Protein AF-A0A3D3ZJM9-F1 (afdb_monomer_lite)

Sequence (90 aa):
MVIFLLALIGTLIVMAILTIGRLGFGRREAFNQRKFVNWFAAFFVLNYIICLLILYTSEPALTGPFWGWQWLLWPLVISSIANLFAFARP

pLDDT: mean 75.38, std 12.36, range [41.5, 90.5]

Foldseek 3Di:
DVQLVQLLVLLVVLLVVLVCVCVVPVPPDDDDPVVVVVLSVVLSVVSSVQSSVCCVVPPPPPDPDPVHSVSSVVSNVVVVVVSVVVVVDD

Structure (mmCIF, N/CA/C/O backbon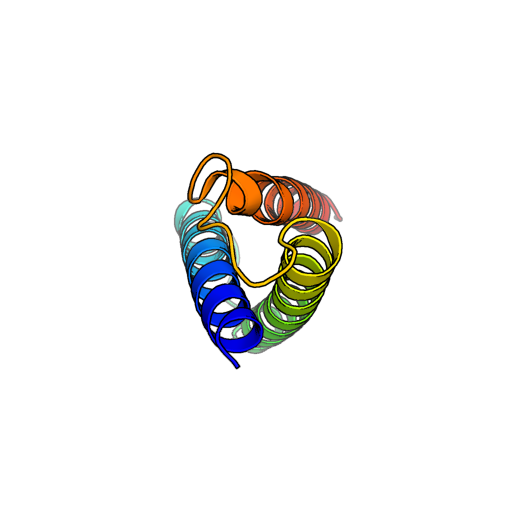e):
data_AF-A0A3D3ZJM9-F1
#
_entry.id   AF-A0A3D3ZJM9-F1
#
loop_
_atom_site.group_PDB
_atom_site.id
_atom_site.type_symbol
_atom_site.label_atom_id
_atom_site.label_alt_id
_atom_site.label_comp_id
_atom_site.label_asym_id
_atom_site.label_entity_id
_atom_site.label_seq_id
_atom_site.pdbx_PDB_ins_code
_atom_site.Cartn_x
_atom_site.Cartn_y
_atom_site.Cartn_z
_atom_site.occupancy
_atom_site.B_iso_or_equiv
_atom_site.auth_seq_id
_atom_site.auth_comp_id
_atom_site.auth_asym_id
_atom_site.auth_atom_id
_atom_site.pdbx_PDB_model_num
ATOM 1 N N . MET A 1 1 ? 2.035 -7.229 -18.657 1.00 60.03 1 MET A N 1
ATOM 2 C CA . MET A 1 1 ? 1.395 -8.118 -17.655 1.00 60.03 1 MET A CA 1
ATOM 3 C C . MET A 1 1 ? 2.161 -8.170 -16.328 1.00 60.03 1 MET A C 1
ATOM 5 O O . MET A 1 1 ? 1.508 -8.213 -15.298 1.00 60.03 1 MET A O 1
ATOM 9 N N . VAL A 1 2 ? 3.498 -8.052 -16.315 1.00 74.56 2 VAL A N 1
ATOM 10 C CA . VAL A 1 2 ? 4.301 -7.955 -15.072 1.00 74.56 2 VAL A CA 1
ATOM 11 C C . VAL A 1 2 ? 4.008 -6.681 -14.261 1.00 74.56 2 VAL A C 1
ATOM 13 O O . VAL A 1 2 ? 3.880 -6.761 -13.048 1.00 74.56 2 VAL A O 1
ATOM 16 N N . ILE A 1 3 ? 3.805 -5.532 -14.921 1.00 76.44 3 ILE A N 1
ATOM 17 C CA . ILE A 1 3 ? 3.580 -4.226 -14.264 1.00 76.44 3 ILE A CA 1
ATOM 18 C C . ILE A 1 3 ? 2.354 -4.232 -13.334 1.00 76.44 3 ILE A C 1
ATOM 20 O O . ILE A 1 3 ? 2.443 -3.766 -12.204 1.00 76.44 3 ILE A O 1
ATOM 24 N N . PHE A 1 4 ? 1.227 -4.809 -13.767 1.00 80.00 4 PHE A N 1
ATOM 25 C CA . PHE A 1 4 ? 0.020 -4.908 -12.934 1.00 80.00 4 PHE A CA 1
ATOM 26 C C . PHE A 1 4 ? 0.243 -5.776 -11.690 1.00 80.00 4 PHE A C 1
ATOM 28 O O . PHE A 1 4 ? -0.208 -5.434 -10.600 1.00 80.00 4 PHE A O 1
ATOM 35 N N . LEU A 1 5 ? 0.968 -6.886 -11.845 1.00 82.06 5 LEU A N 1
ATOM 36 C CA . LEU A 1 5 ? 1.259 -7.808 -10.751 1.00 82.06 5 LEU A CA 1
ATOM 37 C C . LEU A 1 5 ? 2.263 -7.193 -9.763 1.00 82.06 5 LEU A C 1
ATOM 39 O O . LEU A 1 5 ? 2.072 -7.287 -8.554 1.00 82.06 5 LEU A O 1
ATOM 43 N N . LEU A 1 6 ? 3.280 -6.488 -10.265 1.00 80.25 6 LEU A N 1
ATOM 44 C CA . LEU A 1 6 ? 4.253 -5.770 -9.444 1.00 80.25 6 LEU A CA 1
ATOM 45 C C . LEU A 1 6 ? 3.598 -4.606 -8.679 1.00 80.25 6 LEU A C 1
ATOM 47 O O . LEU A 1 6 ? 3.847 -4.435 -7.487 1.00 80.25 6 LEU A O 1
ATOM 51 N N . ALA A 1 7 ? 2.695 -3.864 -9.332 1.00 82.94 7 ALA A N 1
ATOM 52 C CA . ALA A 1 7 ? 1.890 -2.824 -8.695 1.00 82.94 7 ALA A CA 1
ATOM 53 C C . ALA A 1 7 ? 1.006 -3.397 -7.581 1.00 82.94 7 ALA A C 1
ATOM 55 O O . ALA A 1 7 ? 0.906 -2.802 -6.507 1.00 82.94 7 ALA A O 1
ATOM 56 N N . LEU A 1 8 ? 0.397 -4.567 -7.808 1.00 86.75 8 LEU A N 1
ATOM 57 C CA . LEU A 1 8 ? -0.415 -5.254 -6.806 1.00 86.75 8 LEU A CA 1
ATOM 58 C C . LEU A 1 8 ? 0.427 -5.656 -5.588 1.00 86.75 8 LEU A C 1
ATOM 60 O O . LEU A 1 8 ? 0.039 -5.355 -4.462 1.00 86.75 8 LEU A O 1
ATOM 64 N N . ILE A 1 9 ? 1.593 -6.277 -5.800 1.00 86.06 9 ILE A N 1
ATOM 65 C CA . ILE A 1 9 ? 2.509 -6.654 -4.710 1.00 86.06 9 ILE A CA 1
ATOM 66 C C . ILE A 1 9 ? 2.946 -5.413 -3.927 1.00 86.06 9 ILE A C 1
ATOM 68 O O . ILE A 1 9 ? 2.878 -5.404 -2.699 1.00 86.06 9 ILE A O 1
ATOM 72 N N . GLY A 1 10 ? 3.337 -4.347 -4.625 1.00 84.69 10 GLY A N 1
ATOM 73 C CA . GLY A 1 10 ? 3.738 -3.097 -3.991 1.00 84.69 10 GLY A CA 1
ATOM 74 C C . GLY A 1 10 ? 2.640 -2.476 -3.136 1.00 84.69 10 GLY A C 1
ATOM 75 O O . GLY A 1 10 ? 2.864 -2.098 -1.985 1.00 84.69 10 GLY A O 1
ATOM 76 N N . THR A 1 11 ? 1.420 -2.466 -3.666 1.00 87.94 11 THR A N 1
ATOM 77 C CA . THR A 1 11 ? 0.232 -1.996 -2.949 1.00 87.94 11 THR A CA 1
ATOM 78 C C . THR A 1 11 ? -0.024 -2.826 -1.697 1.00 87.94 11 THR A C 1
ATOM 80 O O . THR A 1 11 ? -0.279 -2.262 -0.637 1.00 87.94 11 THR A O 1
ATOM 83 N N . LEU A 1 12 ? 0.078 -4.156 -1.782 1.00 89.19 12 LEU A N 1
ATOM 84 C CA . LEU A 1 12 ? -0.116 -5.042 -0.633 1.00 89.19 12 LEU A CA 1
ATOM 85 C C . LEU A 1 12 ? 0.916 -4.787 0.472 1.00 89.19 12 LEU A C 1
ATOM 87 O O . LEU A 1 12 ? 0.539 -4.741 1.642 1.00 89.19 12 LEU A O 1
ATOM 91 N N . ILE A 1 13 ? 2.185 -4.562 0.117 1.00 87.38 13 ILE A N 1
ATOM 92 C CA . ILE A 1 13 ? 3.246 -4.220 1.078 1.00 87.38 13 ILE A CA 1
ATOM 93 C C . ILE A 1 13 ? 2.921 -2.902 1.789 1.00 87.38 13 ILE A C 1
ATOM 95 O O . ILE A 1 13 ? 2.932 -2.840 3.020 1.00 87.38 13 ILE A O 1
ATOM 99 N N . VAL A 1 14 ? 2.580 -1.856 1.028 1.00 87.06 14 VAL A N 1
ATOM 100 C CA . VAL A 1 14 ? 2.233 -0.543 1.591 1.00 87.06 14 VAL A CA 1
ATOM 101 C C . VAL A 1 14 ? 1.013 -0.651 2.508 1.00 87.06 14 VAL A C 1
ATOM 103 O O . VAL A 1 14 ? 1.030 -0.149 3.632 1.00 87.06 14 VAL A O 1
ATOM 106 N N . MET A 1 15 ? -0.023 -1.368 2.076 1.00 88.56 15 MET A N 1
ATOM 107 C CA . MET A 1 15 ? -1.237 -1.572 2.863 1.00 88.56 15 MET A CA 1
ATOM 108 C C . MET A 1 15 ? -0.987 -2.383 4.134 1.00 88.56 15 MET A C 1
ATOM 110 O O . MET A 1 15 ? -1.571 -2.061 5.170 1.00 88.56 15 MET A O 1
ATOM 114 N N . ALA A 1 16 ? -0.107 -3.387 4.100 1.00 87.25 16 ALA A N 1
ATOM 115 C CA . ALA A 1 16 ? 0.286 -4.136 5.290 1.00 87.25 16 ALA A CA 1
ATOM 116 C C . ALA A 1 16 ? 0.953 -3.216 6.324 1.00 87.25 16 ALA A C 1
ATOM 118 O O . ALA A 1 16 ? 0.548 -3.209 7.487 1.00 87.25 16 ALA A O 1
ATOM 119 N N . ILE A 1 17 ? 1.896 -2.369 5.897 1.00 86.38 17 ILE A N 1
ATOM 120 C CA . ILE A 1 17 ? 2.588 -1.423 6.784 1.00 86.38 17 ILE A CA 1
ATOM 121 C C . ILE A 1 17 ? 1.613 -0.389 7.360 1.00 86.38 17 ILE A C 1
ATOM 123 O O . ILE A 1 17 ? 1.608 -0.159 8.570 1.00 86.38 17 ILE A O 1
ATOM 127 N N . LEU A 1 18 ? 0.740 0.196 6.533 1.00 84.06 18 LEU A N 1
ATOM 128 C CA . LEU A 1 18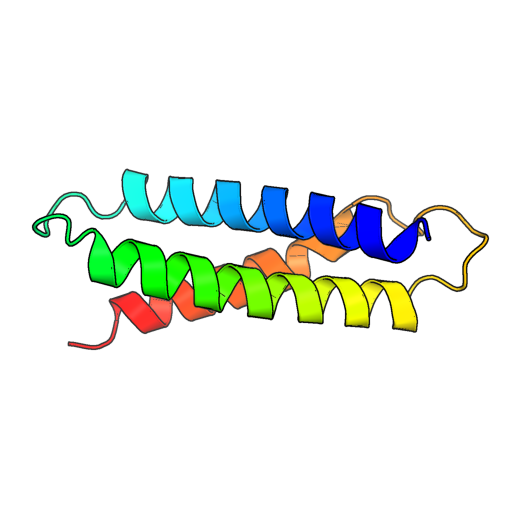 ? -0.267 1.159 6.994 1.00 84.06 18 LEU A CA 1
ATOM 129 C C . LEU A 1 18 ? -1.253 0.528 7.979 1.00 84.06 18 LEU A C 1
ATOM 131 O O . LEU A 1 18 ? -1.642 1.161 8.960 1.00 84.06 18 LEU A O 1
ATOM 135 N N . THR A 1 19 ? -1.650 -0.721 7.737 1.00 83.25 19 THR A N 1
ATOM 136 C CA . THR A 1 19 ? -2.560 -1.457 8.621 1.00 83.25 19 THR A CA 1
ATOM 137 C C . THR A 1 19 ? -1.895 -1.752 9.964 1.00 83.25 19 THR A C 1
ATOM 139 O O . THR A 1 19 ? -2.513 -1.525 11.003 1.00 83.25 19 THR A O 1
ATOM 142 N N . ILE A 1 20 ? -0.624 -2.172 9.961 1.00 82.62 20 ILE A N 1
ATOM 143 C CA . ILE A 1 20 ? 0.169 -2.368 11.184 1.00 82.62 20 ILE A CA 1
ATOM 144 C C . ILE A 1 20 ? 0.319 -1.047 11.940 1.00 82.62 20 ILE A C 1
ATOM 146 O O . ILE A 1 20 ? 0.066 -1.012 13.140 1.00 82.62 20 ILE A O 1
ATOM 150 N N . GLY A 1 21 ? 0.658 0.053 11.260 1.00 78.00 21 GLY A N 1
ATOM 151 C CA . GLY A 1 21 ? 0.742 1.374 11.885 1.00 78.00 21 GLY A CA 1
ATOM 152 C C . GLY A 1 21 ? -0.590 1.801 12.507 1.00 78.00 21 GLY A C 1
ATOM 153 O O . GLY A 1 21 ? -0.644 2.241 13.653 1.00 78.00 21 GLY A O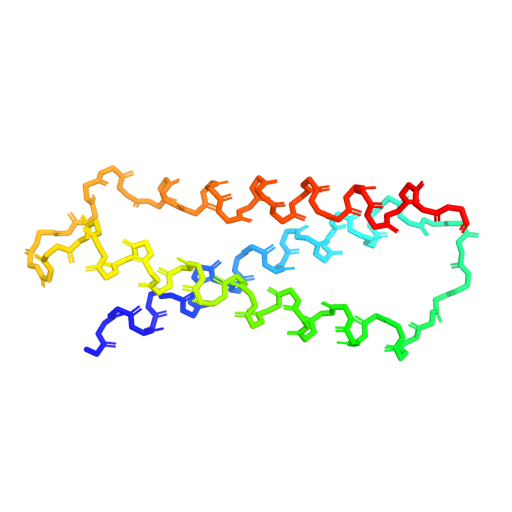 1
ATOM 154 N N . ARG A 1 22 ? -1.701 1.594 11.797 1.00 75.75 22 ARG A N 1
ATOM 155 C CA . ARG A 1 22 ? -3.033 1.956 12.291 1.00 75.75 22 ARG A CA 1
ATOM 156 C C . ARG A 1 22 ? -3.471 1.125 13.499 1.00 75.75 22 ARG A C 1
ATOM 158 O O . ARG A 1 22 ? -4.037 1.682 14.436 1.00 75.75 22 ARG A O 1
ATOM 165 N N . LEU A 1 23 ? -3.207 -0.182 13.493 1.00 75.44 23 LEU A N 1
ATOM 166 C CA . LEU A 1 23 ? -3.546 -1.085 14.599 1.00 75.44 23 LEU A CA 1
ATOM 167 C C . LEU A 1 23 ? -2.582 -0.948 15.790 1.00 75.44 23 LEU A C 1
ATOM 169 O O . LEU A 1 23 ? -3.006 -1.088 16.934 1.00 75.44 23 LEU A O 1
ATOM 173 N N . GLY A 1 24 ? -1.306 -0.648 15.533 1.00 69.25 24 GLY A N 1
ATOM 174 C CA . GLY A 1 24 ? -0.268 -0.485 16.551 1.00 69.25 24 GLY A CA 1
ATOM 175 C C . GLY A 1 24 ? -0.372 0.827 17.332 1.00 69.25 24 GLY A C 1
ATOM 176 O O . GLY A 1 24 ? -0.182 0.822 18.546 1.00 69.25 24 GLY A O 1
ATOM 177 N N . PHE A 1 25 ? -0.723 1.938 16.671 1.00 65.50 25 PHE A N 1
ATOM 178 C CA . PHE A 1 25 ? -0.798 3.263 17.305 1.00 65.50 25 PHE A CA 1
ATOM 179 C C . PHE A 1 25 ? -2.220 3.681 17.742 1.00 65.50 25 PHE A C 1
ATOM 181 O O . PHE A 1 25 ? -2.365 4.531 18.617 1.00 65.50 25 PHE A O 1
ATOM 188 N N . GLY A 1 26 ? -3.287 3.082 17.196 1.00 59.66 26 GLY A N 1
ATOM 189 C CA . GLY A 1 26 ? -4.678 3.547 17.359 1.00 59.66 26 GLY A CA 1
ATOM 190 C C . GLY A 1 26 ? -5.435 3.096 18.619 1.00 59.66 26 GLY A C 1
ATOM 191 O O . GLY A 1 26 ? -6.663 3.052 18.610 1.00 59.66 26 GLY A O 1
ATOM 192 N N . ARG A 1 27 ? -4.758 2.722 19.710 1.00 55.03 27 ARG A N 1
ATOM 193 C CA . ARG A 1 27 ? -5.358 1.928 20.803 1.00 55.03 27 ARG A CA 1
ATOM 194 C C . ARG A 1 27 ? -6.299 2.676 21.779 1.00 55.03 27 ARG A C 1
ATOM 196 O O . ARG A 1 27 ? -6.493 2.197 22.893 1.00 55.03 27 ARG A O 1
ATOM 203 N N . ARG A 1 28 ? -6.888 3.822 21.404 1.00 57.66 28 ARG A N 1
ATOM 204 C CA . ARG A 1 28 ? -7.821 4.590 22.268 1.00 57.66 28 ARG A CA 1
ATOM 205 C C . ARG A 1 28 ? -9.239 4.797 21.720 1.00 57.66 28 ARG A C 1
ATOM 207 O O . ARG A 1 28 ? -10.085 5.260 22.475 1.00 57.66 28 ARG A O 1
ATOM 214 N N . GLU A 1 29 ? -9.537 4.413 20.479 1.00 59.16 29 GLU A N 1
ATOM 215 C CA . GLU A 1 29 ? -10.882 4.571 19.899 1.00 59.16 29 GLU A CA 1
ATOM 216 C C . GLU A 1 29 ? -11.587 3.226 19.676 1.00 59.16 29 GLU A C 1
ATOM 218 O O . GLU A 1 29 ? -10.956 2.223 19.336 1.00 59.16 29 GLU A O 1
ATOM 223 N N . ALA A 1 30 ? -12.914 3.198 19.849 1.00 66.06 30 ALA A N 1
ATOM 224 C CA . ALA A 1 30 ? -13.727 2.020 19.561 1.00 66.06 30 ALA A CA 1
ATOM 225 C C . ALA A 1 30 ? -13.601 1.648 18.075 1.00 66.06 30 ALA A C 1
ATOM 227 O O . ALA A 1 30 ? -13.929 2.440 17.188 1.00 66.06 30 ALA A O 1
ATOM 228 N N . PHE A 1 31 ? -13.119 0.435 17.801 1.00 70.06 31 PHE A N 1
ATOM 229 C CA . PHE A 1 31 ? -12.886 -0.038 16.441 1.00 70.06 31 PHE A CA 1
ATOM 230 C C . PHE A 1 31 ? -14.192 -0.039 15.632 1.00 70.06 31 PHE A C 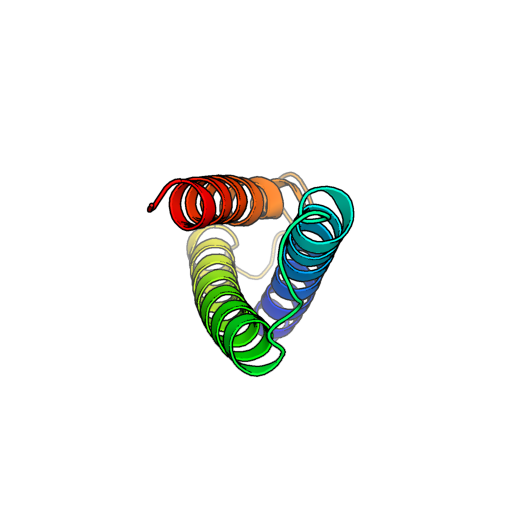1
ATOM 232 O O . PHE A 1 31 ? -15.087 -0.851 15.861 1.00 70.06 31 PHE A O 1
ATOM 239 N N . ASN A 1 32 ? -14.300 0.865 14.656 1.00 79.19 32 ASN A N 1
ATOM 240 C CA . ASN A 1 32 ? -15.419 0.897 13.722 1.00 79.19 32 ASN A CA 1
ATOM 241 C C . ASN A 1 32 ? -15.023 0.200 12.417 1.00 79.19 32 ASN A C 1
ATOM 243 O O . ASN A 1 32 ? -14.354 0.782 11.557 1.00 79.19 32 ASN A O 1
ATOM 247 N N . GLN A 1 33 ? -15.484 -1.040 12.256 1.00 77.19 33 GLN A N 1
ATOM 248 C CA . GLN A 1 33 ? -15.175 -1.883 11.102 1.00 77.19 33 GLN A CA 1
ATOM 249 C C . GLN A 1 33 ? -15.544 -1.221 9.765 1.00 77.19 33 GLN A C 1
ATOM 251 O O . GLN A 1 33 ? -14.790 -1.320 8.801 1.00 77.19 33 GLN A O 1
ATOM 256 N N . ARG A 1 34 ? -16.656 -0.478 9.695 1.00 81.81 34 ARG A N 1
ATOM 257 C CA . ARG A 1 34 ? -17.098 0.182 8.455 1.00 81.81 34 ARG A CA 1
ATOM 258 C C . ARG A 1 34 ? -16.171 1.330 8.054 1.00 81.81 34 ARG A C 1
ATOM 260 O O . ARG A 1 34 ? -15.810 1.450 6.886 1.00 81.81 34 ARG A O 1
ATOM 267 N N . LYS A 1 35 ? -15.729 2.142 9.022 1.00 80.25 35 LYS A N 1
ATOM 268 C CA . LYS A 1 35 ? -14.718 3.191 8.786 1.00 80.25 35 LYS A CA 1
ATOM 269 C C . LYS A 1 35 ? -13.361 2.590 8.415 1.00 80.25 35 LYS A C 1
ATOM 271 O O . LYS A 1 35 ? -12.656 3.151 7.578 1.00 80.25 35 LYS A O 1
ATOM 276 N N . PHE A 1 36 ? -13.001 1.452 9.012 1.00 81.12 36 PHE A N 1
ATOM 277 C CA . PHE A 1 36 ? -11.766 0.745 8.686 1.00 81.12 36 PHE A CA 1
ATOM 278 C C . PHE A 1 36 ? -11.773 0.222 7.246 1.00 81.12 36 PHE A C 1
ATOM 280 O O . PHE A 1 36 ? -10.840 0.514 6.505 1.00 81.12 36 PHE A O 1
ATOM 287 N N . VAL A 1 37 ? -12.840 -0.466 6.827 1.00 83.75 37 VAL A N 1
ATOM 288 C CA . VAL A 1 37 ? -12.970 -1.012 5.465 1.00 83.75 37 VAL A CA 1
ATOM 289 C C . VAL A 1 37 ? -13.012 0.100 4.416 1.00 83.75 37 VAL A C 1
ATOM 291 O O . VAL A 1 37 ? -12.313 -0.002 3.414 1.00 83.75 37 VAL A O 1
ATOM 294 N N . ASN A 1 38 ? -13.746 1.193 4.655 1.00 85.88 38 ASN A N 1
ATOM 295 C CA . ASN A 1 38 ? -13.775 2.326 3.722 1.00 85.88 38 ASN A CA 1
ATOM 296 C C . ASN A 1 38 ? -12.397 2.982 3.562 1.00 85.88 38 ASN A C 1
ATOM 298 O O . ASN A 1 38 ? -11.988 3.291 2.447 1.00 85.88 38 ASN A O 1
ATOM 302 N N . TRP A 1 39 ? -11.664 3.167 4.664 1.00 85.81 39 TRP A N 1
ATOM 303 C CA . TRP A 1 39 ? -10.285 3.655 4.612 1.00 85.81 39 TRP A CA 1
ATOM 304 C C . TRP A 1 39 ? -9.374 2.668 3.879 1.00 85.81 39 TRP A C 1
ATOM 306 O O . TRP A 1 39 ? -8.613 3.082 3.013 1.00 85.81 39 TRP A O 1
ATOM 316 N N . PHE A 1 40 ? -9.486 1.371 4.177 1.00 85.94 40 PHE A N 1
ATOM 317 C CA . PHE A 1 40 ? -8.654 0.342 3.561 1.00 85.94 40 PHE A CA 1
ATOM 318 C C . PHE A 1 40 ? -8.878 0.303 2.049 1.00 85.94 40 PHE A C 1
ATOM 320 O O . PHE A 1 40 ? -7.917 0.340 1.292 1.00 85.94 40 PHE A O 1
ATOM 327 N N . ALA A 1 41 ? -10.136 0.312 1.603 1.00 87.75 41 ALA A N 1
ATOM 328 C CA . ALA A 1 41 ? -10.488 0.331 0.188 1.00 87.75 41 ALA A CA 1
ATOM 329 C C . ALA A 1 41 ? -9.991 1.605 -0.516 1.00 87.75 41 ALA A C 1
ATOM 331 O O . ALA A 1 41 ? -9.394 1.516 -1.586 1.00 87.75 41 ALA A O 1
ATOM 332 N N . ALA A 1 42 ? -10.177 2.782 0.093 1.00 86.19 42 ALA A N 1
ATOM 333 C CA . ALA A 1 42 ? -9.718 4.045 -0.483 1.00 86.19 42 ALA A CA 1
ATOM 334 C C . ALA A 1 42 ? -8.187 4.092 -0.627 1.00 86.19 42 ALA A C 1
ATOM 336 O O . ALA A 1 42 ? -7.677 4.410 -1.702 1.00 86.19 42 ALA A O 1
ATOM 337 N N . PHE A 1 43 ? -7.451 3.728 0.428 1.00 85.50 43 PHE A N 1
ATOM 338 C CA . PHE A 1 43 ? -5.988 3.689 0.393 1.00 85.50 43 PHE A CA 1
ATOM 339 C C . PHE A 1 43 ? -5.463 2.601 -0.540 1.00 85.50 43 PHE A C 1
ATOM 341 O O . PHE A 1 43 ? -4.470 2.839 -1.222 1.00 85.50 43 PHE A O 1
ATOM 348 N N . PHE A 1 44 ? -6.130 1.449 -0.628 1.00 88.44 44 PHE A N 1
ATOM 349 C CA . PHE A 1 44 ? -5.753 0.381 -1.549 1.00 88.44 44 PHE A CA 1
ATOM 350 C C . PHE A 1 44 ? -5.841 0.853 -3.003 1.00 88.44 44 PHE A C 1
ATOM 352 O O . PHE A 1 44 ? -4.873 0.727 -3.747 1.00 88.44 44 PHE A O 1
ATOM 359 N N . VAL A 1 45 ? -6.968 1.455 -3.399 1.00 90.50 45 VAL A N 1
ATOM 360 C CA . VAL A 1 45 ? -7.167 1.952 -4.770 1.00 90.50 45 VAL A CA 1
ATOM 361 C C . VAL A 1 45 ? -6.174 3.067 -5.102 1.00 90.50 45 VAL A C 1
ATOM 363 O O . VAL A 1 45 ? -5.550 3.030 -6.160 1.00 90.50 45 VAL A O 1
ATOM 366 N N . LEU A 1 46 ? -5.974 4.028 -4.193 1.00 88.38 46 LEU A N 1
ATOM 367 C CA . LEU A 1 46 ? -5.016 5.117 -4.401 1.00 88.38 46 LEU A CA 1
ATOM 368 C C . LEU A 1 46 ? -3.581 4.603 -4.544 1.00 88.38 46 LEU A C 1
ATOM 370 O O . LEU A 1 46 ? -2.900 4.965 -5.501 1.00 88.38 46 LEU A O 1
ATOM 374 N N . ASN A 1 47 ? -3.129 3.734 -3.635 1.00 87.56 47 ASN A N 1
ATOM 375 C CA . ASN A 1 47 ? -1.782 3.168 -3.705 1.00 87.56 47 ASN A CA 1
ATOM 376 C C . ASN A 1 47 ? -1.585 2.331 -4.962 1.00 87.56 47 ASN A C 1
ATOM 378 O O . ASN A 1 47 ? -0.532 2.427 -5.584 1.00 87.56 47 ASN A O 1
ATOM 382 N N . TYR A 1 48 ? -2.601 1.578 -5.379 1.00 86.19 48 TYR A N 1
ATOM 383 C CA . TYR A 1 48 ? -2.543 0.800 -6.608 1.00 86.19 48 TYR A CA 1
ATOM 384 C C . TYR A 1 48 ? -2.375 1.676 -7.849 1.00 86.19 48 TYR A C 1
ATOM 386 O O . TYR A 1 48 ? -1.508 1.402 -8.678 1.00 86.19 48 TYR A O 1
ATOM 394 N N . ILE A 1 49 ? -3.135 2.770 -7.952 1.00 88.88 49 ILE A N 1
ATOM 395 C CA . ILE A 1 49 ? -3.009 3.726 -9.061 1.00 88.88 49 ILE A CA 1
ATOM 396 C C . ILE A 1 49 ? -1.635 4.406 -9.042 1.00 88.88 49 ILE A C 1
ATOM 398 O O . ILE A 1 49 ? -1.007 4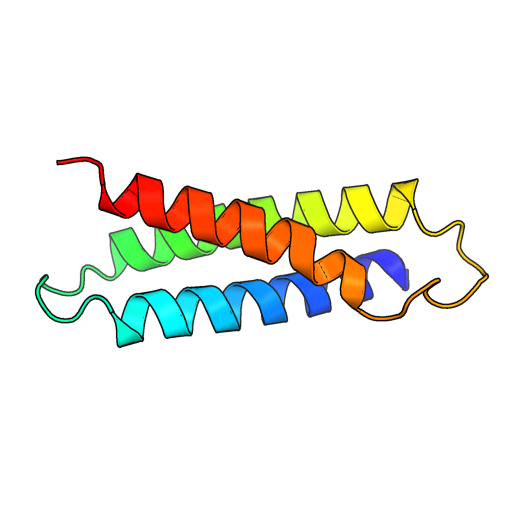.526 -10.091 1.00 88.88 49 ILE A O 1
ATOM 402 N N . ILE A 1 50 ? -1.140 4.810 -7.868 1.00 85.50 50 ILE A N 1
ATOM 403 C CA . ILE A 1 50 ? 0.186 5.431 -7.724 1.00 85.50 50 ILE A CA 1
ATOM 404 C C . ILE A 1 50 ? 1.289 4.450 -8.134 1.00 85.50 50 ILE A C 1
ATOM 406 O O . ILE A 1 50 ? 2.160 4.812 -8.920 1.00 85.50 50 ILE A O 1
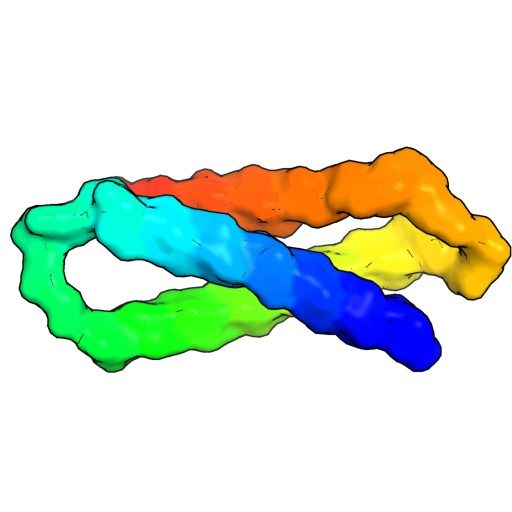ATOM 410 N N . CYS A 1 51 ? 1.236 3.202 -7.661 1.00 83.88 51 CYS A N 1
ATOM 411 C CA . CYS A 1 51 ? 2.190 2.161 -8.038 1.00 83.88 51 CYS A CA 1
ATOM 412 C C . CYS A 1 51 ? 2.160 1.905 -9.549 1.00 83.88 51 CYS A C 1
ATOM 414 O O . CYS A 1 51 ? 3.212 1.832 -10.174 1.00 83.88 51 CYS A O 1
ATOM 416 N N . LEU A 1 52 ? 0.969 1.824 -10.154 1.00 84.56 52 LEU A N 1
ATOM 417 C CA . LEU A 1 52 ? 0.830 1.691 -11.605 1.00 84.56 52 LEU A CA 1
ATOM 418 C C . LEU A 1 52 ? 1.438 2.877 -12.351 1.00 84.56 52 LEU A C 1
ATOM 420 O O . LEU A 1 52 ? 2.162 2.665 -13.314 1.00 84.56 52 LEU A O 1
ATOM 424 N N . LEU A 1 53 ? 1.171 4.107 -11.914 1.00 84.31 53 LEU A N 1
ATOM 425 C CA . LEU A 1 53 ? 1.674 5.312 -12.569 1.00 84.31 53 LEU A CA 1
ATOM 426 C C . LEU A 1 53 ? 3.199 5.404 -12.469 1.00 84.31 53 LEU A C 1
ATOM 428 O O . LEU A 1 53 ? 3.854 5.726 -13.458 1.00 84.31 53 LEU A O 1
ATOM 432 N N . ILE A 1 54 ? 3.773 5.060 -11.315 1.00 80.12 54 ILE A N 1
ATOM 433 C CA . ILE A 1 54 ? 5.226 5.025 -11.116 1.00 80.12 54 ILE A CA 1
ATOM 434 C C . ILE A 1 54 ? 5.854 3.958 -12.008 1.00 80.12 54 ILE A C 1
ATOM 436 O O . ILE A 1 54 ? 6.758 4.273 -12.775 1.00 80.12 54 ILE A O 1
ATOM 440 N N . LEU A 1 55 ? 5.350 2.723 -11.974 1.00 78.81 55 LEU A N 1
ATOM 441 C CA . LEU A 1 55 ? 5.900 1.629 -12.777 1.00 78.81 55 LEU A CA 1
ATOM 442 C C . LEU A 1 55 ? 5.734 1.868 -14.280 1.00 78.81 55 LEU A C 1
ATOM 444 O O . LEU A 1 55 ? 6.613 1.528 -15.060 1.00 78.81 55 LEU A O 1
ATOM 448 N N . TYR A 1 56 ? 4.631 2.491 -14.693 1.00 78.00 56 TYR A N 1
ATOM 449 C CA . TYR A 1 56 ? 4.380 2.815 -16.095 1.00 78.00 56 TYR A CA 1
ATOM 450 C C . TYR A 1 56 ? 5.281 3.942 -16.618 1.00 78.00 56 TYR A C 1
ATOM 452 O O . TYR A 1 56 ? 5.650 3.936 -17.788 1.00 78.00 56 TYR A O 1
ATOM 460 N N . THR A 1 57 ? 5.634 4.914 -15.771 1.00 76.31 57 THR A N 1
ATOM 461 C CA . THR A 1 57 ? 6.469 6.065 -16.162 1.00 76.31 57 THR A CA 1
ATOM 462 C C . THR A 1 57 ? 7.964 5.840 -15.938 1.00 76.31 57 THR A C 1
ATOM 464 O O . THR A 1 57 ? 8.771 6.406 -16.670 1.00 76.31 57 THR A O 1
ATOM 467 N N . SER A 1 58 ? 8.340 5.028 -14.946 1.00 64.94 58 SER A N 1
ATOM 468 C CA . SER A 1 58 ? 9.728 4.882 -14.479 1.00 64.94 58 SER A CA 1
ATOM 469 C C . SER A 1 58 ? 10.408 3.594 -14.950 1.00 64.94 58 SER A C 1
ATOM 471 O O . SER A 1 58 ? 11.634 3.544 -14.988 1.00 64.94 58 SER A O 1
ATOM 473 N N . GLU A 1 59 ? 9.652 2.562 -15.340 1.00 63.16 59 GLU A N 1
ATOM 474 C CA . GLU A 1 59 ? 10.203 1.304 -15.856 1.00 63.16 59 GLU A CA 1
ATOM 475 C C . GLU A 1 59 ? 9.765 1.079 -17.313 1.00 63.16 59 GLU A C 1
ATOM 477 O O . GLU A 1 59 ? 8.673 0.558 -17.565 1.00 63.16 59 GLU A O 1
ATOM 482 N N . PRO A 1 60 ? 10.607 1.405 -18.316 1.00 54.47 60 PRO A N 1
ATOM 483 C CA . PRO A 1 60 ? 10.393 0.945 -19.681 1.00 54.47 60 PRO A CA 1
ATOM 484 C C . PRO A 1 60 ? 10.693 -0.562 -19.760 1.00 54.47 60 PRO A C 1
ATOM 486 O O . PRO A 1 60 ? 11.781 -0.975 -20.134 1.00 54.47 60 PRO A O 1
ATOM 489 N N . ALA A 1 61 ? 9.713 -1.368 -19.351 1.00 55.72 61 ALA A N 1
ATOM 490 C CA . ALA A 1 61 ? 9.402 -2.771 -19.660 1.00 55.72 61 ALA A CA 1
ATOM 491 C C . ALA A 1 61 ? 10.486 -3.882 -19.761 1.00 55.72 61 ALA A C 1
ATOM 493 O O . ALA A 1 61 ? 10.083 -5.041 -19.826 1.00 55.72 61 ALA A O 1
ATOM 494 N N . LEU A 1 62 ? 11.802 -3.640 -19.768 1.00 48.44 62 LEU A N 1
ATOM 495 C CA . LEU A 1 62 ? 12.814 -4.684 -20.039 1.00 48.44 62 LEU A CA 1
ATOM 496 C C . LEU A 1 62 ? 14.131 -4.551 -19.258 1.00 48.44 62 LEU A C 1
ATOM 498 O O . LEU A 1 62 ? 14.964 -5.454 -19.319 1.00 48.44 62 LEU A O 1
ATOM 502 N N . THR A 1 63 ? 14.328 -3.487 -18.485 1.00 52.47 63 THR A N 1
ATOM 503 C CA . THR A 1 63 ? 15.442 -3.391 -17.534 1.00 52.47 63 THR A CA 1
ATOM 504 C C . THR A 1 63 ? 14.867 -3.578 -16.142 1.00 52.47 63 THR A C 1
ATOM 506 O O . THR A 1 63 ? 14.104 -2.727 -15.692 1.00 52.47 63 THR A O 1
ATOM 509 N N . GLY A 1 64 ? 15.173 -4.706 -15.489 1.00 53.78 64 GLY A N 1
ATOM 510 C CA . GLY A 1 64 ? 14.775 -4.966 -14.102 1.00 53.78 64 GLY A CA 1
ATOM 511 C C . GLY A 1 64 ? 15.062 -3.766 -13.190 1.00 53.78 64 GLY A C 1
ATOM 512 O O . GLY A 1 64 ? 15.886 -2.918 -13.540 1.00 53.78 64 GLY A O 1
ATOM 513 N N . PRO A 1 65 ? 14.379 -3.682 -12.040 1.00 54.50 65 PRO A N 1
ATOM 514 C CA . PRO A 1 65 ? 14.122 -2.428 -11.350 1.00 54.50 65 PRO A CA 1
ATOM 515 C C . PRO A 1 65 ? 15.421 -1.657 -11.137 1.00 54.50 65 PRO A C 1
ATOM 517 O O . PRO A 1 65 ? 16.276 -2.073 -10.348 1.00 54.50 65 PRO A O 1
ATOM 520 N N . PHE A 1 66 ? 15.585 -0.532 -11.838 1.00 49.00 66 PHE A N 1
ATOM 521 C CA . PHE A 1 66 ? 16.643 0.410 -11.500 1.00 49.00 66 PHE A CA 1
ATOM 522 C C . PHE A 1 66 ? 16.402 0.800 -10.035 1.00 49.00 66 PHE A C 1
ATOM 524 O O . PHE A 1 66 ? 15.354 1.344 -9.703 1.00 49.00 66 PHE A O 1
ATOM 531 N N . TRP A 1 67 ? 17.344 0.431 -9.158 1.00 55.69 67 TRP A N 1
ATOM 532 C CA . TRP A 1 67 ? 17.288 0.595 -7.696 1.00 55.69 67 TRP A CA 1
ATOM 533 C C . TRP A 1 67 ? 16.360 -0.359 -6.896 1.00 55.69 67 TRP A C 1
ATOM 535 O O . TRP A 1 67 ? 16.234 -0.197 -5.681 1.00 55.69 67 TRP A O 1
ATOM 545 N N . GLY A 1 68 ? 15.782 -1.414 -7.489 1.00 71.00 68 GLY A N 1
ATOM 546 C CA . GLY A 1 68 ? 15.032 -2.446 -6.744 1.00 71.00 68 GLY A CA 1
ATOM 547 C C . GLY A 1 68 ? 13.626 -2.014 -6.289 1.00 71.00 68 GLY A C 1
ATOM 548 O O . GLY A 1 68 ? 12.860 -1.444 -7.053 1.00 71.00 68 GLY A O 1
ATOM 549 N N . TRP A 1 69 ? 13.259 -2.281 -5.031 1.00 74.69 69 TRP A N 1
ATOM 550 C CA . TRP A 1 69 ? 11.933 -1.956 -4.463 1.00 74.69 69 TRP A CA 1
ATOM 551 C C . TRP A 1 69 ? 11.819 -0.528 -3.894 1.00 74.69 69 TRP A C 1
ATOM 553 O O . TRP A 1 69 ? 10.856 -0.204 -3.202 1.00 74.69 69 TRP A O 1
ATOM 563 N N . GLN A 1 70 ? 12.795 0.345 -4.158 1.00 75.06 70 GLN A N 1
ATOM 564 C CA . GLN A 1 70 ? 12.844 1.693 -3.576 1.00 75.06 70 GLN A CA 1
ATOM 565 C C . GLN A 1 70 ? 11.687 2.596 -4.006 1.00 75.06 70 GLN A C 1
ATOM 567 O O . GLN A 1 70 ? 11.266 3.470 -3.249 1.00 75.06 70 GLN A O 1
ATOM 572 N N . TRP A 1 71 ? 11.115 2.347 -5.182 1.00 76.56 71 TRP A N 1
ATOM 573 C CA . TRP A 1 71 ? 9.932 3.053 -5.659 1.00 76.56 71 TRP A CA 1
ATOM 574 C C . TRP A 1 71 ? 8.712 2.869 -4.741 1.00 76.56 71 TRP A C 1
ATOM 576 O O . TRP A 1 71 ? 7.830 3.722 -4.756 1.00 76.56 71 TRP A O 1
ATOM 586 N N . LEU A 1 72 ? 8.679 1.831 -3.888 1.00 77.81 72 LEU A N 1
ATOM 587 C CA . LEU A 1 72 ? 7.638 1.639 -2.868 1.00 77.81 72 LEU A CA 1
ATOM 588 C C . LEU A 1 72 ? 7.678 2.672 -1.742 1.00 77.81 72 LEU A C 1
ATOM 590 O O . LEU A 1 72 ? 6.665 2.884 -1.075 1.00 77.81 72 LEU A O 1
ATOM 594 N N . LEU A 1 73 ? 8.821 3.324 -1.514 1.00 81.81 73 LEU A N 1
ATOM 595 C CA . LEU A 1 73 ? 8.956 4.312 -0.444 1.00 81.81 73 LEU A CA 1
ATOM 596 C C . LEU A 1 73 ? 8.077 5.539 -0.701 1.00 81.81 73 LEU A C 1
ATOM 598 O O . LEU A 1 73 ? 7.509 6.088 0.237 1.00 81.81 73 LEU A O 1
ATOM 602 N N . TRP A 1 74 ? 7.894 5.931 -1.961 1.00 80.62 74 TRP A N 1
ATOM 603 C CA . TRP A 1 74 ? 7.019 7.040 -2.345 1.00 80.62 74 TRP A CA 1
ATOM 604 C C . TRP A 1 74 ? 5.546 6.829 -1.955 1.00 80.62 74 TRP A C 1
ATOM 606 O O . TRP A 1 74 ? 5.029 7.631 -1.171 1.00 80.62 74 TRP A O 1
ATOM 616 N N . PRO A 1 75 ? 4.856 5.770 -2.427 1.00 82.19 75 PRO A N 1
ATOM 617 C CA . PRO A 1 75 ? 3.481 5.493 -2.025 1.00 82.19 75 PRO A CA 1
ATOM 618 C C . PRO A 1 75 ? 3.361 5.261 -0.514 1.00 82.19 75 PRO A C 1
ATOM 620 O O . PRO A 1 75 ? 2.378 5.695 0.090 1.00 82.19 75 PRO A O 1
ATOM 623 N N . LEU A 1 76 ? 4.380 4.673 0.126 1.00 83.88 76 LEU A N 1
ATOM 624 C CA . LEU A 1 76 ? 4.419 4.490 1.576 1.00 83.88 76 LEU A CA 1
ATOM 625 C C . LEU A 1 76 ? 4.448 5.823 2.341 1.00 83.88 76 LEU A C 1
ATOM 627 O O . LEU A 1 76 ? 3.657 6.013 3.266 1.00 83.88 76 LEU A O 1
ATOM 631 N N . VAL A 1 77 ? 5.341 6.744 1.970 1.00 83.62 77 VAL A N 1
ATOM 632 C CA . VAL A 1 77 ? 5.496 8.053 2.623 1.00 83.62 77 VAL A CA 1
ATOM 633 C C . VAL A 1 77 ? 4.253 8.905 2.399 1.00 83.62 77 VAL A C 1
ATOM 635 O O . VAL A 1 77 ? 3.688 9.412 3.367 1.00 83.62 77 VAL A O 1
ATOM 638 N N . ILE A 1 78 ? 3.770 9.000 1.155 1.00 83.38 78 ILE A N 1
ATOM 639 C CA . ILE A 1 78 ? 2.552 9.752 0.818 1.00 83.38 78 ILE A CA 1
ATOM 640 C C . ILE A 1 78 ? 1.365 9.217 1.621 1.00 83.38 78 ILE A C 1
ATOM 642 O O . ILE A 1 78 ? 0.631 9.989 2.241 1.00 83.38 78 ILE A O 1
ATOM 646 N N . SER A 1 79 ? 1.197 7.895 1.665 1.00 81.12 79 SER A N 1
ATOM 647 C CA . SER A 1 79 ? 0.083 7.287 2.386 1.00 81.12 79 SER A CA 1
ATOM 648 C C . SER A 1 79 ? 0.219 7.405 3.897 1.00 81.12 79 SER A C 1
ATOM 650 O O . SER A 1 79 ? -0.784 7.582 4.579 1.00 81.12 79 SER A O 1
ATOM 652 N N . SER A 1 80 ? 1.436 7.355 4.435 1.00 78.69 80 SER A N 1
ATOM 653 C CA . SER A 1 80 ? 1.681 7.557 5.865 1.00 78.69 80 SER A CA 1
ATOM 654 C C . SER A 1 80 ? 1.374 8.994 6.282 1.00 78.69 80 SER A C 1
ATOM 656 O O . SER A 1 80 ? 0.710 9.201 7.295 1.00 78.69 80 SER A O 1
ATOM 658 N N . ILE A 1 81 ? 1.767 9.983 5.471 1.00 80.19 81 ILE A N 1
ATOM 659 C CA . ILE A 1 81 ? 1.424 11.398 5.675 1.00 80.19 81 ILE A CA 1
ATOM 660 C C . ILE A 1 81 ? -0.094 11.594 5.588 1.00 80.19 81 ILE A C 1
ATOM 662 O O . ILE A 1 81 ? -0.694 12.180 6.487 1.00 80.19 81 ILE A O 1
ATOM 666 N N . ALA A 1 82 ? -0.745 11.056 4.553 1.00 77.00 82 ALA A N 1
ATOM 667 C CA . ALA A 1 82 ? -2.198 11.129 4.414 1.00 77.00 82 ALA A CA 1
ATOM 668 C C . ALA A 1 82 ? -2.926 10.457 5.592 1.00 77.00 82 ALA A C 1
ATOM 670 O O . ALA A 1 82 ? -3.938 10.969 6.067 1.00 77.00 82 ALA A O 1
ATOM 671 N N . ASN A 1 83 ? -2.398 9.341 6.102 1.00 75.75 83 ASN A N 1
ATOM 672 C CA . ASN A 1 83 ? -2.936 8.645 7.266 1.00 75.75 83 ASN A CA 1
ATOM 673 C C . ASN A 1 83 ? -2.754 9.454 8.565 1.00 75.75 83 ASN A C 1
ATOM 675 O O . ASN A 1 83 ? -3.672 9.501 9.380 1.00 75.75 83 ASN A O 1
ATOM 679 N N . LEU A 1 84 ? -1.620 10.144 8.734 1.00 73.06 84 LEU A N 1
ATOM 680 C CA . LEU A 1 84 ? -1.382 11.075 9.845 1.00 73.06 84 LEU A CA 1
ATOM 681 C C . LEU A 1 84 ? -2.363 12.256 9.810 1.00 73.06 84 LEU A C 1
ATOM 683 O O . LEU A 1 84 ? -2.987 12.566 10.821 1.00 73.06 84 LEU A O 1
ATOM 687 N N . PHE A 1 85 ? -2.571 12.872 8.644 1.00 67.81 85 PHE A N 1
ATOM 688 C CA . PHE A 1 85 ? -3.548 13.956 8.495 1.00 67.81 85 PHE A CA 1
ATOM 689 C C . PHE A 1 85 ? -4.999 13.489 8.659 1.00 67.81 85 PHE A C 1
ATOM 691 O O . PHE A 1 85 ? -5.828 14.253 9.144 1.00 67.81 85 PHE A O 1
ATOM 698 N N . ALA A 1 86 ? -5.319 12.246 8.289 1.00 62.94 86 ALA A N 1
ATOM 699 C CA . ALA A 1 86 ? -6.634 11.661 8.544 1.00 62.94 86 ALA A CA 1
ATOM 700 C C . ALA A 1 86 ? -6.897 11.443 10.046 1.00 62.94 86 ALA A C 1
ATOM 702 O O . ALA A 1 86 ? -8.045 11.546 10.467 1.00 62.94 86 ALA A O 1
ATOM 703 N N . PHE A 1 87 ? -5.853 11.185 10.842 1.00 55.78 87 PHE A N 1
ATOM 704 C CA . PHE A 1 87 ? -5.920 11.146 12.308 1.00 55.78 87 PHE A CA 1
ATOM 705 C C . PHE A 1 87 ? -5.965 12.540 12.952 1.00 55.78 87 PHE A C 1
ATOM 707 O O . PHE A 1 87 ? -6.525 12.690 14.030 1.00 55.78 87 PHE A O 1
ATOM 714 N N . ALA A 1 88 ? -5.379 13.556 12.313 1.00 51.78 88 ALA A N 1
ATOM 715 C CA . ALA A 1 88 ? -5.303 14.918 12.845 1.00 51.78 88 ALA A CA 1
ATOM 716 C C . ALA A 1 88 ? -6.561 15.771 12.594 1.00 51.78 88 ALA A C 1
ATOM 718 O O . ALA A 1 88 ? -6.586 16.940 12.981 1.00 51.78 88 ALA A O 1
ATOM 719 N N . ARG A 1 89 ? -7.594 15.234 11.927 1.00 41.50 89 ARG A N 1
ATOM 720 C CA . ARG A 1 89 ? -8.878 15.933 11.799 1.00 41.50 89 ARG A CA 1
ATOM 721 C C . ARG A 1 89 ? -9.721 15.670 13.060 1.00 41.50 89 ARG A C 1
ATOM 723 O O . ARG A 1 89 ? -10.004 14.499 13.307 1.00 41.50 89 ARG A O 1
ATOM 730 N N . PRO A 1 90 ? -10.058 16.720 13.838 1.00 44.50 90 PRO A N 1
ATOM 731 C CA . PRO A 1 90 ? -10.826 16.611 15.080 1.00 44.50 90 PRO A CA 1
ATOM 732 C C . PRO A 1 90 ? -12.258 16.111 14.859 1.00 44.50 90 PRO A C 1
ATOM 734 O O . PRO A 1 90 ? -12.791 16.291 13.736 1.00 44.50 90 PRO A O 1
#

Secondary structure (DSSP, 8-state):
-HHHHHHHHHHHHHHHHHHHHHHHH-TTS---HHHHHHHHHHHHHHHHHHHHHHHHHH--TTS--TTGGGGGHHHHHHHHHHHHHHHS--

Radius of gyration: 14.58 Å; chains: 1; bounding box: 34×25×42 Å